Protein AF-A0A368FT90-F1 (afdb_monomer_lite)

Secondary structure (DSSP, 8-state):
-HHHHHHHHHHHHHHHHHHHH-S-TTS---HHHHHHHHHHHHHHHHHHHHHTT---HHHHHHHHHHTT-SS--PPP-------S-----------------PPPP--------

Foldseek 3Di:
DVVVVVVVVVVVVLLVLLVVFPPDSVDDDDSVVSVVSSVVRVVVVCVVCVVVVNQDPVNVVVVVVVVPPPDDDDDPDDPPDDDPDPDDDPPPPPDDDPPDPDDDDDDDDPDDD

pLDDT: mean 77.18, std 20.37, range [44.78, 98.5]

Organism: Ancylostoma caninum (NCBI:txid29170)

Sequence (113 aa):
MRERRRLRKVNEAFEIVKQRTCPNPNQRLPKVEILRSAIEYITKLETMLHAEGKMTKIMAQNQMAMHGHTGGDYLPSTSAQFPASFDGFEDDDVSDSDDVDSPQPTGEEAKLV

InterPro domains:
  IPR011598 Myc-type, basic helix-loop-helix (bHLH) domain [PF00010] (2-46)
  IPR011598 Myc-type, basic helix-loop-helix (bHLH) domain [PS50888] (1-45)
  IPR011598 Myc-type, basic helix-loop-helix (bHLH) domain [SM00353] (1-51)
  IPR036638 Helix-loop-helix DNA-binding domain superfamily [G3DSA:4.10.280.10] (1-50)
  IPR036638 Helix-loop-helix DNA-binding domain superfamily [SSF47459] (1-65)
  IPR039704 Myogenic factor [PTHR11534] (1-68)

Radius of gyration: 28.54 Å; chains: 1; bounding box: 104×39×48 Å

Structure (mmCIF, N/CA/C/O backbone):
data_AF-A0A368FT90-F1
#
_entry.id   AF-A0A368FT90-F1
#
loop_
_atom_site.group_PDB
_atom_site.id
_atom_site.type_symbol
_atom_site.label_atom_id
_atom_site.label_alt_id
_atom_site.label_comp_id
_atom_site.label_asym_id
_atom_site.label_entity_id
_atom_site.label_seq_id
_atom_site.pdbx_PDB_ins_code
_atom_site.Cartn_x
_atom_site.Cartn_y
_atom_site.Cartn_z
_atom_site.occupancy
_atom_site.B_iso_or_equiv
_atom_site.auth_seq_id
_atom_site.auth_comp_id
_atom_site.auth_asym_id
_atom_site.auth_atom_id
_atom_site.pdbx_PDB_model_num
ATOM 1 N N . MET A 1 1 ? 14.180 6.333 -25.294 1.00 85.38 1 MET A N 1
ATOM 2 C CA . MET A 1 1 ? 14.720 6.501 -23.916 1.00 85.38 1 MET A CA 1
ATOM 3 C C . MET A 1 1 ? 13.686 6.952 -22.877 1.00 85.38 1 MET A C 1
ATOM 5 O O . MET A 1 1 ? 13.710 6.429 -21.764 1.00 85.38 1 MET A O 1
ATOM 9 N N . ARG A 1 2 ? 12.752 7.856 -23.217 1.00 96.62 2 ARG A N 1
ATOM 10 C CA . ARG A 1 2 ? 11.692 8.351 -22.309 1.00 96.62 2 ARG A CA 1
ATOM 11 C C . ARG A 1 2 ? 10.890 7.232 -21.620 1.00 96.62 2 ARG A C 1
ATOM 13 O O . ARG A 1 2 ? 10.787 7.226 -20.396 1.00 96.62 2 ARG A O 1
ATOM 20 N N . GLU A 1 3 ? 10.413 6.243 -22.379 1.00 97.69 3 GLU A N 1
ATOM 21 C CA . GLU A 1 3 ? 9.558 5.176 -21.831 1.00 97.69 3 GLU A CA 1
ATOM 22 C C . GLU A 1 3 ? 10.276 4.288 -20.803 1.00 97.69 3 GLU A C 1
ATOM 24 O O . GLU A 1 3 ? 9.754 4.011 -19.725 1.00 97.69 3 GLU A O 1
ATOM 29 N N . ARG A 1 4 ? 11.541 3.939 -21.059 1.00 97.50 4 ARG A N 1
ATOM 30 C CA . ARG A 1 4 ? 12.386 3.217 -20.095 1.00 97.50 4 ARG A CA 1
ATOM 31 C C . ARG A 1 4 ? 12.520 3.979 -18.771 1.00 97.50 4 ARG A C 1
ATOM 33 O O . ARG A 1 4 ? 12.487 3.362 -17.707 1.00 97.50 4 ARG A O 1
ATOM 40 N N . ARG A 1 5 ? 12.655 5.311 -18.812 1.00 98.06 5 ARG A N 1
ATOM 41 C CA . ARG A 1 5 ? 12.742 6.148 -17.600 1.00 98.06 5 ARG A CA 1
ATOM 42 C C . ARG A 1 5 ? 11.418 6.175 -16.835 1.00 98.06 5 ARG A C 1
ATOM 44 O O . ARG A 1 5 ? 11.431 6.103 -15.609 1.00 98.06 5 ARG A O 1
ATOM 51 N N . ARG A 1 6 ? 10.287 6.220 -17.542 1.00 98.19 6 ARG A N 1
ATOM 52 C CA . ARG A 1 6 ? 8.947 6.144 -16.942 1.00 98.19 6 ARG A CA 1
ATOM 53 C C . ARG A 1 6 ? 8.724 4.803 -16.235 1.00 98.19 6 ARG A C 1
ATOM 55 O O . ARG A 1 6 ? 8.314 4.788 -15.077 1.00 98.19 6 ARG A O 1
ATOM 62 N N . LEU A 1 7 ? 9.069 3.690 -16.889 1.00 97.88 7 LEU A N 1
ATOM 63 C CA . LEU A 1 7 ? 8.931 2.346 -16.316 1.00 97.88 7 LEU A CA 1
ATOM 64 C C . LEU A 1 7 ? 9.783 2.142 -15.059 1.00 97.88 7 LEU A C 1
ATOM 66 O O . LEU A 1 7 ? 9.328 1.482 -14.127 1.00 97.88 7 LEU A O 1
ATOM 70 N N . ARG A 1 8 ? 10.981 2.740 -14.992 1.00 98.06 8 ARG A N 1
ATOM 71 C CA . ARG A 1 8 ? 11.812 2.724 -13.774 1.00 98.06 8 ARG A CA 1
ATOM 72 C C . ARG A 1 8 ? 11.091 3.353 -12.581 1.00 98.06 8 ARG A C 1
ATOM 74 O O . ARG A 1 8 ? 11.007 2.708 -11.545 1.00 98.06 8 ARG A O 1
ATOM 81 N N . LYS A 1 9 ? 10.504 4.543 -12.758 1.00 98.06 9 LYS 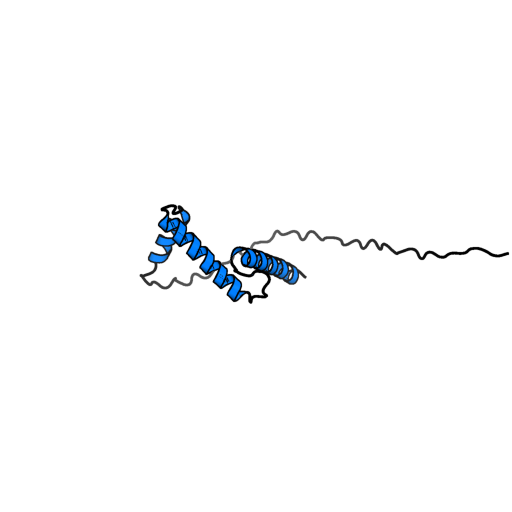A N 1
ATOM 82 C CA . LYS A 1 9 ? 9.740 5.229 -11.699 1.00 98.06 9 LYS A CA 1
ATOM 83 C C . LYS A 1 9 ? 8.532 4.413 -11.239 1.00 98.06 9 LYS A C 1
ATOM 85 O O . LYS A 1 9 ? 8.268 4.307 -10.049 1.00 98.06 9 LYS A O 1
ATOM 90 N N . VAL A 1 10 ? 7.809 3.803 -12.183 1.00 98.25 10 VAL A N 1
ATOM 91 C CA . VAL A 1 10 ? 6.677 2.925 -11.850 1.00 98.25 10 VAL A CA 1
ATOM 92 C C . VAL A 1 10 ? 7.152 1.725 -11.032 1.00 98.25 10 VAL A C 1
ATOM 94 O O . VAL A 1 10 ? 6.539 1.400 -10.023 1.00 98.25 10 VAL A O 1
ATOM 97 N N . ASN A 1 11 ? 8.243 1.073 -11.436 1.00 98.00 11 ASN A N 1
ATOM 98 C CA . ASN A 1 11 ? 8.767 -0.084 -10.710 1.00 98.00 11 ASN A CA 1
ATOM 99 C C . ASN A 1 11 ? 9.251 0.288 -9.299 1.00 98.00 11 ASN A C 1
ATOM 101 O O . ASN A 1 11 ? 8.978 -0.455 -8.365 1.00 98.00 11 ASN A O 1
ATOM 105 N N . GLU A 1 12 ? 9.887 1.445 -9.126 1.00 98.19 12 GLU A N 1
ATOM 106 C CA . GLU A 1 12 ? 10.271 1.964 -7.807 1.00 98.19 12 GLU A CA 1
ATOM 107 C C . GLU A 1 12 ? 9.047 2.206 -6.909 1.00 98.19 12 GLU A C 1
ATOM 109 O O . GLU A 1 12 ? 9.023 1.780 -5.755 1.00 98.19 12 GLU A O 1
ATOM 114 N N . ALA A 1 13 ? 7.978 2.793 -7.455 1.00 98.12 13 ALA A N 1
ATOM 115 C CA . ALA A 1 13 ? 6.726 2.961 -6.720 1.00 98.12 13 ALA A CA 1
ATOM 116 C C . ALA A 1 13 ? 6.109 1.612 -6.299 1.00 98.12 13 ALA A C 1
ATOM 118 O O . ALA A 1 13 ? 5.595 1.492 -5.187 1.00 98.12 13 ALA A O 1
ATOM 119 N N . PHE A 1 14 ? 6.199 0.582 -7.148 1.00 98.31 14 PHE A N 1
ATOM 120 C CA . PHE A 1 14 ? 5.756 -0.773 -6.799 1.00 98.31 14 PHE A CA 1
ATOM 121 C C . PHE A 1 14 ? 6.550 -1.365 -5.629 1.00 98.31 14 PHE A C 1
ATOM 123 O O . PHE A 1 14 ? 5.953 -2.001 -4.762 1.00 98.31 14 PHE A O 1
ATOM 130 N N . GLU A 1 15 ? 7.861 -1.129 -5.566 1.00 98.00 15 GLU A N 1
ATOM 131 C CA . GLU A 1 15 ? 8.687 -1.583 -4.443 1.00 98.00 15 GLU A CA 1
ATOM 132 C C . GLU A 1 15 ? 8.295 -0.889 -3.131 1.00 98.00 15 GLU A C 1
ATOM 134 O O . GLU A 1 15 ? 8.159 -1.554 -2.103 1.00 98.00 15 GLU A O 1
ATOM 139 N N . ILE A 1 16 ? 8.002 0.416 -3.174 1.00 98.06 16 ILE A N 1
ATOM 140 C CA . ILE A 1 16 ? 7.515 1.167 -2.004 1.00 98.06 16 ILE A CA 1
ATOM 141 C C . ILE A 1 16 ? 6.175 0.605 -1.509 1.00 98.06 16 ILE A C 1
ATOM 143 O O . ILE A 1 16 ? 5.984 0.407 -0.307 1.00 98.06 16 ILE A O 1
ATOM 147 N N . VAL A 1 17 ? 5.234 0.337 -2.419 1.00 98.12 17 VAL A N 1
ATOM 148 C CA . VAL A 1 17 ? 3.932 -0.246 -2.057 1.00 98.12 17 VAL A CA 1
ATOM 149 C C . VAL A 1 17 ? 4.121 -1.636 -1.455 1.00 98.12 17 VAL A C 1
ATOM 151 O O . VAL A 1 17 ? 3.556 -1.921 -0.397 1.00 98.12 17 VAL A O 1
ATOM 154 N N . LYS A 1 18 ? 4.960 -2.477 -2.070 1.00 97.94 18 LYS A N 1
ATOM 155 C CA . LYS A 1 18 ? 5.280 -3.817 -1.568 1.00 97.94 18 LYS A CA 1
ATOM 156 C C . LYS A 1 18 ? 5.823 -3.761 -0.140 1.00 97.94 18 LYS A C 1
ATOM 158 O O . LYS A 1 18 ? 5.340 -4.496 0.714 1.00 97.94 18 LYS A O 1
ATOM 163 N N . GLN A 1 19 ? 6.754 -2.849 0.143 1.00 97.69 19 GLN A N 1
ATOM 164 C CA . GLN A 1 19 ? 7.352 -2.698 1.473 1.00 97.69 19 GLN A CA 1
ATOM 165 C C . GLN A 1 19 ? 6.332 -2.360 2.568 1.00 97.69 19 GLN A C 1
ATOM 167 O O . GLN A 1 19 ? 6.508 -2.770 3.711 1.00 97.69 19 GLN A O 1
ATOM 172 N N . ARG A 1 20 ? 5.272 -1.613 2.237 1.00 97.19 20 ARG A N 1
ATOM 173 C CA . ARG A 1 20 ? 4.267 -1.177 3.221 1.00 97.19 20 ARG A CA 1
ATOM 174 C C . ARG A 1 20 ? 3.100 -2.138 3.402 1.00 97.19 20 ARG A C 1
ATOM 176 O O . ARG A 1 20 ? 2.423 -2.061 4.419 1.00 97.19 20 ARG A O 1
ATOM 183 N N . THR A 1 21 ? 2.826 -2.971 2.404 1.00 97.62 21 THR A N 1
ATOM 184 C CA . THR A 1 21 ? 1.545 -3.692 2.308 1.00 97.62 21 THR A CA 1
ATOM 185 C C . THR A 1 21 ? 1.706 -5.206 2.273 1.00 97.62 21 THR A C 1
ATOM 187 O O . THR A 1 21 ? 0.784 -5.921 2.652 1.00 97.62 21 THR A O 1
ATOM 190 N N . CYS A 1 22 ? 2.863 -5.716 1.840 1.00 96.19 22 CYS A N 1
ATOM 191 C CA . CYS A 1 22 ? 3.097 -7.150 1.705 1.00 96.19 22 CYS A CA 1
ATOM 192 C C . CYS A 1 22 ? 3.803 -7.706 2.958 1.00 96.19 22 CYS A C 1
ATOM 194 O O . CYS A 1 22 ? 4.780 -7.106 3.408 1.00 96.19 22 CYS A O 1
ATOM 196 N N . PRO A 1 23 ? 3.395 -8.878 3.487 1.00 91.62 23 PRO A N 1
ATOM 197 C CA . PRO A 1 23 ? 4.011 -9.470 4.681 1.00 91.62 23 PRO A CA 1
ATOM 198 C C . PRO A 1 23 ? 5.506 -9.789 4.535 1.00 91.62 23 PRO A C 1
ATOM 200 O O . PRO A 1 23 ? 6.258 -9.680 5.498 1.00 91.62 23 PRO A O 1
ATOM 203 N N . ASN A 1 24 ? 5.943 -10.185 3.334 1.00 93.38 24 ASN A N 1
ATOM 204 C CA . ASN A 1 24 ? 7.343 -10.476 3.036 1.00 93.38 24 ASN A CA 1
ATOM 205 C C . ASN A 1 24 ? 7.808 -9.701 1.789 1.00 93.38 24 ASN A C 1
ATOM 207 O O . ASN A 1 24 ? 7.666 -10.194 0.668 1.00 93.38 24 ASN A O 1
ATOM 211 N N . PRO A 1 25 ? 8.383 -8.497 1.950 1.00 92.31 25 PRO A N 1
ATOM 212 C CA . PRO A 1 25 ? 8.784 -7.659 0.820 1.00 92.31 25 PRO A CA 1
ATOM 213 C C . PRO A 1 25 ? 10.023 -8.174 0.072 1.00 92.31 25 PRO A C 1
ATOM 215 O O . PRO A 1 25 ? 10.257 -7.773 -1.070 1.00 92.31 25 PRO A O 1
ATOM 218 N N . ASN A 1 26 ? 10.801 -9.078 0.675 1.00 93.44 26 ASN A N 1
ATOM 219 C CA . ASN A 1 26 ? 11.975 -9.682 0.037 1.00 93.44 26 ASN A CA 1
ATOM 220 C C . ASN A 1 26 ? 11.585 -10.741 -1.004 1.00 93.44 26 ASN A C 1
ATOM 222 O O . ASN A 1 26 ? 12.379 -11.073 -1.884 1.00 93.44 26 ASN A O 1
ATOM 226 N N . GLN A 1 27 ? 10.359 -11.265 -0.928 1.00 94.69 27 GLN A N 1
ATOM 227 C CA . GLN A 1 27 ? 9.837 -12.181 -1.927 1.00 94.69 27 GLN A CA 1
ATOM 228 C C . GLN A 1 27 ? 9.527 -11.433 -3.227 1.00 94.69 27 GLN A C 1
ATOM 230 O O . GLN A 1 27 ? 9.001 -10.316 -3.245 1.00 94.69 27 GLN A O 1
ATOM 235 N N . ARG A 1 28 ? 9.838 -12.077 -4.350 1.00 95.50 28 ARG A N 1
ATOM 236 C CA . ARG A 1 28 ? 9.481 -11.570 -5.669 1.00 95.50 28 ARG A CA 1
ATOM 237 C C . ARG A 1 28 ? 7.997 -11.841 -5.910 1.00 95.50 28 ARG A C 1
ATOM 239 O O . ARG A 1 28 ? 7.587 -12.995 -5.968 1.00 95.50 28 ARG A O 1
ATOM 246 N N . LEU A 1 29 ? 7.216 -10.773 -6.046 1.00 95.44 29 LEU A N 1
ATOM 247 C CA . LEU A 1 29 ? 5.766 -10.832 -6.225 1.00 95.44 29 LEU A CA 1
ATOM 248 C C . LEU A 1 29 ? 5.367 -10.243 -7.587 1.00 95.44 29 LEU A C 1
ATOM 250 O O . LEU A 1 29 ? 5.998 -9.286 -8.053 1.00 95.44 29 LEU A O 1
ATOM 254 N N . PRO A 1 30 ? 4.334 -10.785 -8.254 1.00 97.75 30 PRO A N 1
ATOM 255 C CA . PRO A 1 30 ? 3.773 -10.174 -9.449 1.00 97.75 30 PRO A CA 1
ATOM 256 C C . PRO A 1 30 ? 3.090 -8.845 -9.097 1.00 97.75 30 PRO A C 1
ATOM 258 O O . PRO A 1 30 ? 2.501 -8.689 -8.028 1.00 97.75 30 PRO A O 1
ATOM 261 N N . LYS A 1 31 ? 3.108 -7.882 -10.032 1.00 97.88 31 LYS A N 1
ATOM 262 C CA . LYS A 1 31 ? 2.525 -6.541 -9.821 1.00 97.88 31 LYS A CA 1
ATOM 263 C C . LYS A 1 31 ? 1.075 -6.598 -9.342 1.00 97.88 31 LYS A C 1
ATOM 265 O O . LYS A 1 31 ? 0.691 -5.832 -8.470 1.00 97.88 31 LYS A O 1
ATOM 270 N N . VAL A 1 32 ? 0.288 -7.527 -9.882 1.00 98.31 32 VAL A N 1
ATOM 271 C CA . VAL A 1 32 ? -1.118 -7.698 -9.498 1.00 98.31 32 VAL A CA 1
ATOM 272 C C . VAL A 1 32 ? -1.285 -8.121 -8.036 1.00 98.31 32 VAL A C 1
ATOM 274 O O . VAL A 1 32 ? -2.220 -7.668 -7.390 1.00 98.31 32 VAL A O 1
ATOM 277 N N . GLU A 1 33 ? -0.383 -8.934 -7.482 1.00 97.94 33 GLU A N 1
ATOM 278 C CA . GLU A 1 33 ? -0.459 -9.333 -6.071 1.00 97.94 33 GLU A CA 1
ATOM 279 C C . GLU A 1 33 ? -0.099 -8.180 -5.143 1.00 97.94 33 GLU A C 1
ATOM 281 O O . GLU A 1 33 ? -0.814 -7.958 -4.174 1.00 97.94 33 GLU A O 1
ATOM 286 N N . ILE A 1 34 ? 0.908 -7.374 -5.497 1.00 98.06 34 ILE A N 1
ATOM 287 C CA . ILE A 1 34 ? 1.244 -6.153 -4.746 1.00 98.06 34 ILE A CA 1
ATOM 288 C C . ILE A 1 34 ? 0.029 -5.211 -4.680 1.00 98.06 34 ILE A C 1
ATOM 290 O O . ILE A 1 34 ? -0.265 -4.650 -3.628 1.00 98.06 34 ILE A O 1
ATOM 294 N N . LEU A 1 35 ? -0.714 -5.066 -5.785 1.00 98.50 35 LEU A N 1
ATOM 2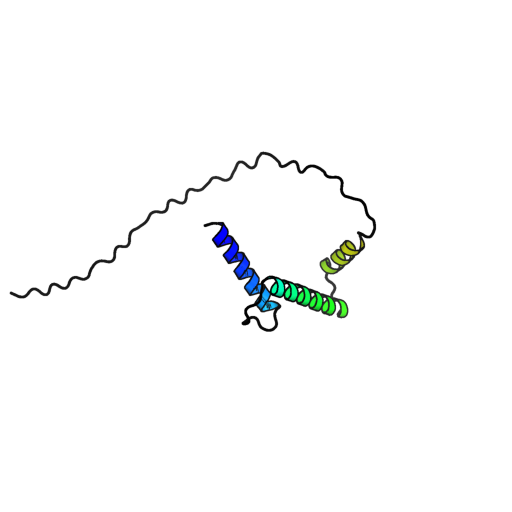95 C CA . LEU A 1 35 ? -1.937 -4.255 -5.808 1.00 98.50 35 LEU A CA 1
ATOM 296 C C . LEU A 1 35 ? -3.047 -4.852 -4.937 1.00 98.50 35 LEU A C 1
ATOM 298 O O . LEU A 1 35 ? -3.708 -4.108 -4.217 1.00 98.50 35 LEU A O 1
ATOM 302 N N . ARG A 1 36 ? -3.243 -6.178 -4.971 1.00 98.31 36 ARG A N 1
ATOM 303 C CA . ARG A 1 36 ? -4.230 -6.851 -4.109 1.00 98.31 36 ARG A CA 1
ATOM 304 C C . ARG A 1 36 ? -3.908 -6.643 -2.630 1.00 98.31 36 ARG A C 1
ATOM 306 O O . ARG A 1 36 ? -4.789 -6.224 -1.886 1.00 98.31 36 ARG A O 1
ATOM 313 N N . SER A 1 37 ? -2.654 -6.849 -2.229 1.00 98.06 37 SER A N 1
ATOM 314 C CA . SER A 1 37 ? -2.213 -6.618 -0.848 1.00 98.06 37 SER A CA 1
ATOM 315 C C . SER A 1 37 ? -2.367 -5.156 -0.427 1.00 98.06 37 SER A C 1
ATOM 317 O O . SER A 1 37 ? -2.739 -4.883 0.711 1.00 98.06 37 SER A O 1
ATOM 319 N N . ALA A 1 38 ? -2.140 -4.201 -1.335 1.00 98.50 38 ALA A N 1
ATOM 320 C CA . ALA A 1 38 ? -2.352 -2.786 -1.043 1.00 98.50 38 ALA A CA 1
ATOM 321 C C . ALA A 1 38 ? -3.822 -2.451 -0.769 1.00 98.50 38 ALA A C 1
ATOM 323 O O . ALA A 1 38 ? -4.109 -1.735 0.189 1.00 98.50 38 ALA A O 1
ATOM 324 N N . ILE A 1 39 ? -4.740 -2.994 -1.574 1.00 98.19 39 ILE A N 1
ATOM 325 C CA . ILE A 1 39 ? -6.184 -2.823 -1.372 1.00 98.19 39 ILE A CA 1
ATOM 326 C C . ILE A 1 39 ? -6.592 -3.406 -0.017 1.00 98.19 39 ILE A C 1
ATOM 328 O O . ILE A 1 39 ? -7.202 -2.709 0.787 1.00 98.19 39 ILE A O 1
ATOM 332 N N . GLU A 1 40 ? -6.190 -4.646 0.270 1.00 98.12 40 GLU A N 1
ATOM 333 C CA . GLU A 1 40 ? -6.509 -5.316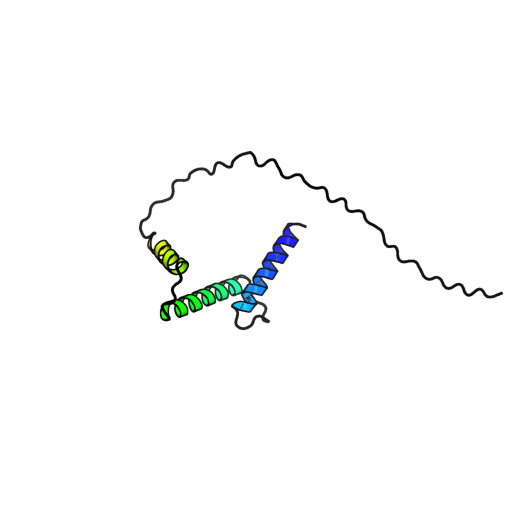 1.534 1.00 98.12 40 GLU A CA 1
ATOM 334 C C . GLU A 1 40 ? -5.982 -4.539 2.750 1.00 98.12 40 GLU A C 1
ATOM 336 O O . GLU A 1 40 ? -6.695 -4.355 3.739 1.00 98.12 40 GLU A O 1
ATOM 341 N N . TYR A 1 41 ? -4.753 -4.023 2.663 1.00 98.19 41 TYR A N 1
ATOM 342 C CA . TYR A 1 41 ? -4.155 -3.231 3.732 1.00 98.19 41 TYR A CA 1
ATOM 343 C C . TYR A 1 41 ? -4.933 -1.936 3.993 1.00 98.19 41 TYR A C 1
ATOM 345 O O . TYR A 1 41 ? -5.218 -1.619 5.149 1.00 98.19 41 TYR A O 1
ATOM 353 N N . ILE A 1 42 ? -5.331 -1.218 2.937 1.00 96.81 42 ILE A N 1
ATOM 354 C CA . ILE A 1 42 ? -6.156 -0.008 3.061 1.00 96.81 42 ILE A CA 1
ATOM 355 C C . ILE A 1 42 ? -7.502 -0.347 3.710 1.00 96.81 42 ILE A C 1
ATOM 357 O O . ILE A 1 42 ? -7.853 0.274 4.712 1.00 96.81 42 ILE A O 1
ATOM 361 N N . THR A 1 43 ? -8.207 -1.376 3.231 1.00 96.31 43 THR A N 1
ATOM 362 C CA . THR A 1 43 ? -9.507 -1.790 3.790 1.00 96.31 43 THR A CA 1
ATOM 363 C C . THR A 1 43 ? -9.403 -2.179 5.267 1.00 96.31 43 THR A C 1
ATOM 365 O O . THR A 1 43 ? -10.278 -1.847 6.074 1.00 96.31 43 THR A O 1
ATOM 368 N N . LYS A 1 44 ? -8.308 -2.840 5.660 1.00 97.00 44 LYS A N 1
ATOM 369 C CA . LYS A 1 44 ? -8.042 -3.169 7.064 1.00 97.00 44 LYS A CA 1
ATOM 370 C C . LYS A 1 44 ? -7.876 -1.907 7.915 1.00 97.00 44 LYS A C 1
ATOM 372 O O . LYS A 1 44 ? -8.481 -1.815 8.982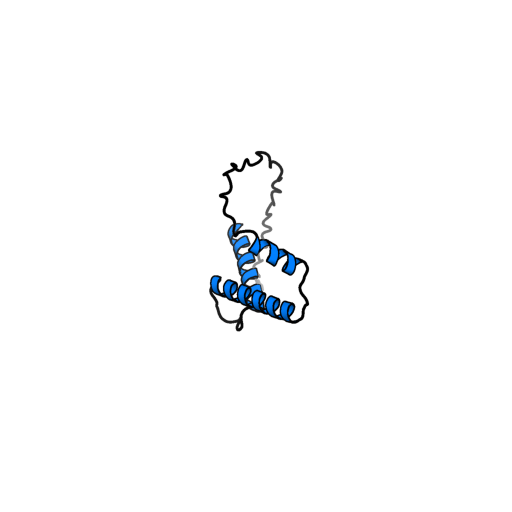 1.00 97.00 44 LYS A O 1
ATOM 377 N N . LEU A 1 45 ? -7.075 -0.942 7.458 1.00 96.00 45 LEU A N 1
ATOM 378 C CA . LEU A 1 45 ? -6.880 0.334 8.157 1.00 96.00 45 LEU A CA 1
ATOM 379 C C . LEU A 1 45 ? -8.189 1.126 8.274 1.00 96.00 45 LEU A C 1
ATOM 381 O O . LEU A 1 45 ? -8.501 1.629 9.352 1.00 96.00 45 LEU A O 1
ATOM 385 N N . GLU A 1 46 ? -8.974 1.196 7.199 1.00 94.00 46 GLU A N 1
ATOM 386 C CA . GLU A 1 46 ? -10.286 1.854 7.184 1.00 94.00 46 GLU A CA 1
ATOM 387 C C . GLU A 1 46 ? -11.244 1.228 8.201 1.00 94.00 46 GLU A C 1
ATOM 389 O O . GLU A 1 46 ? -11.889 1.945 8.965 1.00 94.00 46 GLU A O 1
ATOM 394 N N . THR A 1 47 ? -11.282 -0.105 8.272 1.00 94.38 47 THR A N 1
ATOM 395 C CA . THR A 1 47 ? -12.124 -0.835 9.231 1.00 94.38 47 THR A CA 1
ATOM 396 C C . THR A 1 47 ? -11.734 -0.520 10.676 1.00 94.38 47 THR A C 1
ATOM 398 O O . THR A 1 47 ? -12.607 -0.274 11.507 1.00 94.38 47 THR A O 1
ATOM 401 N N . MET A 1 48 ? -10.432 -0.483 10.981 1.00 96.12 48 MET A N 1
ATOM 402 C CA . MET A 1 48 ? -9.949 -0.146 12.326 1.00 96.12 48 MET A CA 1
ATOM 403 C C . MET A 1 48 ? -10.298 1.298 12.704 1.00 96.12 48 MET A C 1
ATOM 405 O O . MET A 1 48 ? -10.824 1.539 13.788 1.00 96.12 48 MET A O 1
ATOM 409 N N . LEU A 1 49 ? -10.093 2.256 11.796 1.00 94.81 49 LEU A N 1
ATOM 410 C CA . LEU A 1 49 ? -10.445 3.658 12.043 1.00 94.81 49 LEU A CA 1
ATOM 411 C C . LEU A 1 49 ? -11.952 3.864 12.219 1.00 94.81 49 LEU A C 1
ATOM 413 O O . LEU A 1 49 ? -12.365 4.658 13.065 1.00 94.81 49 LEU A O 1
ATOM 417 N N . HIS A 1 50 ? -12.771 3.143 11.453 1.00 90.94 50 HIS A N 1
ATOM 418 C CA . HIS A 1 50 ? -14.222 3.170 11.599 1.00 90.94 50 HIS A CA 1
ATOM 419 C C . HIS A 1 50 ? -14.662 2.620 12.962 1.00 90.94 50 HIS A C 1
ATOM 421 O O . HIS A 1 50 ? -15.464 3.259 13.641 1.00 90.94 50 HIS A O 1
ATOM 427 N N . ALA A 1 51 ? -14.089 1.494 13.400 1.00 93.06 51 ALA A N 1
ATOM 428 C CA . ALA A 1 51 ? -14.369 0.909 14.713 1.00 93.06 51 ALA A CA 1
ATOM 429 C C . ALA A 1 51 ? -13.964 1.835 15.876 1.00 93.06 51 ALA A C 1
ATOM 431 O O . ALA A 1 51 ? -14.647 1.882 16.895 1.00 93.06 51 ALA A O 1
ATOM 432 N N . GLU A 1 52 ? -12.890 2.612 15.712 1.00 94.38 52 GLU A N 1
ATOM 433 C CA . GLU A 1 52 ? -12.453 3.623 16.684 1.00 94.38 52 GLU A CA 1
ATOM 434 C C . GLU A 1 52 ? -13.251 4.941 16.614 1.00 94.38 52 GLU A C 1
ATOM 436 O O . GLU A 1 52 ? -12.976 5.868 17.379 1.00 94.38 52 GLU A O 1
ATOM 441 N N . GLY A 1 53 ? -14.206 5.072 15.686 1.00 90.56 53 GLY A N 1
ATOM 442 C CA . GLY A 1 53 ? -14.961 6.310 15.467 1.00 90.56 53 GLY A CA 1
ATOM 443 C C . GLY A 1 53 ? -14.134 7.455 14.864 1.00 90.56 53 GLY A C 1
ATOM 444 O O . GLY A 1 53 ? -14.583 8.600 14.846 1.00 90.56 53 GLY A O 1
ATOM 445 N N . LYS A 1 54 ? -12.935 7.174 14.340 1.00 92.69 54 LYS A N 1
ATOM 446 C CA . LYS A 1 54 ? -11.994 8.154 13.761 1.00 92.69 54 LYS A CA 1
ATOM 447 C C . LYS A 1 54 ? -12.168 8.302 12.247 1.00 92.69 54 LYS A C 1
ATOM 449 O O . LYS A 1 54 ? -11.196 8.394 11.496 1.00 92.69 54 LYS A O 1
ATOM 454 N N . MET A 1 55 ? -13.415 8.311 11.786 1.00 88.88 55 MET A N 1
ATOM 455 C CA . MET A 1 55 ? -13.742 8.500 10.372 1.00 88.88 55 MET A CA 1
ATOM 456 C C . MET A 1 55 ? -13.256 9.867 9.887 1.00 88.88 55 MET A C 1
ATOM 458 O O . MET A 1 55 ? -13.628 10.908 10.429 1.00 88.88 55 MET A O 1
ATOM 462 N N . THR A 1 56 ? -12.437 9.879 8.837 1.00 88.69 56 THR A N 1
ATOM 463 C CA . THR A 1 56 ? -12.015 11.138 8.212 1.00 88.69 56 THR A CA 1
ATOM 464 C C . THR A 1 56 ? -13.126 11.695 7.321 1.00 88.69 56 THR A C 1
ATOM 466 O O . THR A 1 56 ? -13.963 10.957 6.799 1.00 88.69 56 THR A O 1
ATOM 469 N N . LYS A 1 57 ? -13.112 13.012 7.078 1.00 88.00 57 LYS A N 1
ATOM 470 C CA . LYS A 1 57 ? -14.074 13.671 6.177 1.00 88.00 57 LYS A CA 1
ATOM 471 C C . LYS A 1 57 ? -14.098 13.037 4.777 1.00 88.00 57 LYS A C 1
ATOM 473 O O . LYS A 1 57 ? -15.165 12.891 4.190 1.00 88.00 57 LYS A O 1
ATOM 478 N N . ILE A 1 58 ? -12.932 12.625 4.274 1.00 89.12 58 ILE A N 1
ATOM 479 C CA . ILE A 1 58 ? -12.789 11.964 2.969 1.00 89.12 58 ILE A CA 1
ATOM 480 C C . ILE A 1 58 ? -13.449 10.576 2.986 1.00 89.12 58 ILE A C 1
ATOM 482 O O . ILE A 1 58 ? -14.178 10.241 2.059 1.00 89.12 58 ILE A O 1
ATOM 486 N N . MET A 1 59 ? -13.263 9.791 4.054 1.00 86.44 59 MET A N 1
ATOM 487 C CA . MET A 1 59 ? -13.901 8.471 4.194 1.00 86.44 59 MET A CA 1
ATOM 488 C C . MET A 1 59 ? -15.433 8.568 4.203 1.00 86.44 59 MET A C 1
ATOM 490 O O . MET A 1 59 ? -16.102 7.788 3.527 1.00 86.44 59 MET A O 1
ATOM 494 N N . ALA A 1 60 ? -15.992 9.560 4.903 1.00 84.75 60 ALA A N 1
ATOM 495 C CA . ALA A 1 60 ? -17.436 9.798 4.918 1.00 84.75 60 ALA A CA 1
ATOM 496 C C . ALA A 1 60 ? -17.978 10.189 3.528 1.00 84.75 60 ALA A C 1
ATOM 498 O O . ALA A 1 60 ? -19.001 9.666 3.087 1.00 84.75 60 ALA A O 1
ATOM 499 N N . GLN A 1 61 ? -17.269 11.064 2.808 1.00 85.50 61 GLN A N 1
ATOM 500 C CA . GLN A 1 61 ? -17.647 11.474 1.452 1.00 85.50 61 GLN A CA 1
ATOM 501 C C . GLN A 1 61 ? -17.607 10.301 0.456 1.00 85.50 61 GLN A C 1
ATOM 503 O O . GLN A 1 61 ? -18.510 10.159 -0.371 1.00 85.50 61 GLN A O 1
ATOM 508 N N . ASN A 1 62 ? -16.604 9.427 0.561 1.00 83.19 62 ASN A N 1
ATOM 509 C CA . ASN A 1 62 ? -16.460 8.268 -0.322 1.00 83.19 62 ASN A CA 1
ATOM 510 C C . ASN A 1 62 ? -17.582 7.233 -0.132 1.00 83.19 62 ASN A C 1
ATOM 512 O O . ASN A 1 62 ? -18.036 6.641 -1.112 1.00 83.19 62 ASN A O 1
ATOM 516 N N . GLN A 1 63 ? -18.082 7.042 1.096 1.00 78.00 63 GLN A N 1
ATOM 517 C CA . GLN A 1 63 ? -19.245 6.177 1.336 1.00 78.00 63 GLN A CA 1
ATOM 518 C C . GLN A 1 63 ? -20.501 6.688 0.623 1.00 78.00 63 GLN A C 1
ATOM 520 O O . GLN A 1 63 ? -21.250 5.888 0.063 1.00 78.00 63 GLN A O 1
ATOM 525 N N . MET A 1 64 ? 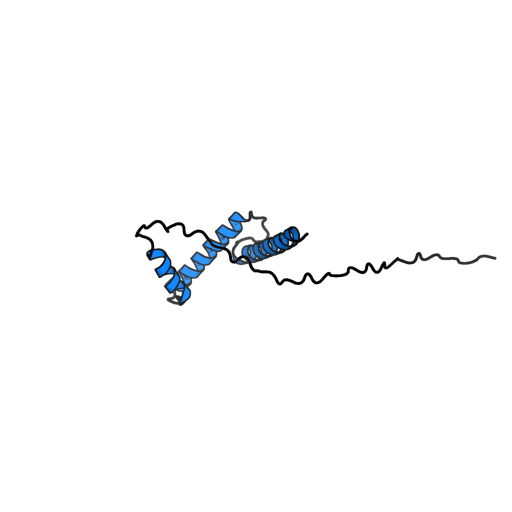-20.724 8.003 0.587 1.00 65.31 64 MET A N 1
ATOM 526 C CA . MET A 1 64 ? -21.888 8.588 -0.089 1.00 65.31 64 MET A CA 1
ATOM 527 C C . MET A 1 64 ? -21.817 8.427 -1.614 1.00 65.31 64 MET A C 1
ATOM 529 O O . MET A 1 64 ? -22.838 8.176 -2.250 1.00 65.31 64 MET A O 1
ATOM 533 N N . ALA A 1 65 ? -20.617 8.505 -2.199 1.00 68.88 65 ALA A N 1
ATOM 534 C CA . ALA A 1 65 ? -20.419 8.342 -3.640 1.00 68.88 65 ALA A CA 1
ATOM 535 C C . ALA A 1 65 ? -20.717 6.912 -4.137 1.00 68.88 65 ALA A C 1
ATOM 537 O O . ALA A 1 65 ? -21.244 6.746 -5.233 1.00 68.88 65 ALA A O 1
ATOM 538 N N . MET A 1 66 ? -20.447 5.880 -3.326 1.00 60.69 66 MET A N 1
ATOM 539 C CA . MET A 1 66 ? -20.704 4.478 -3.698 1.00 60.69 66 MET A CA 1
ATOM 540 C C . MET A 1 66 ? -22.187 4.081 -3.635 1.00 60.69 66 MET A C 1
ATOM 542 O O . MET A 1 66 ? -22.619 3.200 -4.373 1.00 60.69 66 MET A O 1
ATOM 546 N N . HIS A 1 67 ? -22.987 4.740 -2.792 1.00 56.53 67 HIS A N 1
ATOM 547 C CA . HIS A 1 67 ? -24.427 4.469 -2.678 1.00 56.53 67 HIS A CA 1
ATOM 548 C C . HIS A 1 67 ? -25.275 5.284 -3.676 1.00 56.53 67 HIS A C 1
ATOM 550 O O . HIS A 1 67 ? -26.487 5.091 -3.753 1.00 56.53 67 HIS A O 1
ATOM 556 N N . GLY A 1 68 ? -24.653 6.168 -4.467 1.00 49.91 68 GLY A N 1
ATOM 557 C CA . GLY A 1 68 ? -25.327 7.046 -5.430 1.00 49.91 68 GLY A CA 1
ATOM 558 C C . GLY A 1 68 ? -25.618 6.439 -6.811 1.00 49.91 68 GLY A C 1
ATOM 559 O O . GLY A 1 68 ? -26.174 7.138 -7.653 1.00 49.91 68 GLY A O 1
ATOM 560 N N . HIS A 1 69 ? -25.254 5.180 -7.086 1.00 52.78 69 HIS A N 1
ATOM 561 C CA . HIS A 1 69 ? -25.448 4.533 -8.399 1.00 52.78 69 HIS A CA 1
ATOM 562 C C . HIS A 1 69 ? -26.217 3.205 -8.305 1.00 52.78 69 HIS A C 1
ATOM 564 O O . HIS A 1 69 ? -25.766 2.159 -8.761 1.00 52.78 69 HIS A O 1
ATOM 570 N N . THR A 1 70 ? -27.421 3.254 -7.733 1.00 50.19 70 THR A N 1
ATOM 571 C CA . THR A 1 70 ? -28.460 2.218 -7.929 1.00 50.19 70 THR A CA 1
ATOM 572 C C . THR A 1 70 ? -29.627 2.726 -8.786 1.00 50.19 70 THR A C 1
ATOM 574 O O . THR A 1 70 ? -30.728 2.191 -8.731 1.00 50.19 70 THR A O 1
ATOM 577 N N . GLY A 1 71 ? -29.396 3.754 -9.605 1.00 47.16 71 GLY A N 1
ATOM 578 C CA . GLY A 1 71 ? -30.348 4.252 -10.596 1.00 47.16 71 GLY A CA 1
ATOM 579 C C . GLY A 1 71 ? -29.622 4.410 -11.919 1.00 47.16 71 GLY A C 1
ATOM 580 O O . GLY A 1 71 ? -28.754 5.269 -12.040 1.00 47.16 71 GLY A O 1
ATOM 581 N N . GLY A 1 72 ? -29.899 3.506 -12.856 1.00 55.28 72 GLY A N 1
ATOM 582 C CA . GLY A 1 72 ? -29.306 3.538 -14.182 1.00 55.28 72 GLY A CA 1
ATOM 583 C C . GLY A 1 72 ? -29.737 4.776 -14.948 1.00 55.28 72 GLY A C 1
ATOM 584 O O . GLY A 1 72 ? -30.915 5.083 -14.954 1.00 55.28 72 GLY A O 1
ATOM 585 N N . ASP A 1 73 ? -28.782 5.413 -15.614 1.00 46.41 73 ASP A N 1
ATOM 586 C CA . ASP A 1 73 ? -28.988 6.166 -16.844 1.00 46.41 73 ASP A CA 1
ATOM 587 C C . ASP A 1 73 ? -27.646 6.180 -17.586 1.00 46.41 73 ASP A C 1
ATOM 589 O O . ASP A 1 73 ? -26.612 6.598 -17.061 1.00 46.41 73 ASP A O 1
ATOM 593 N N . TYR A 1 74 ? -27.641 5.624 -18.796 1.00 52.28 74 TYR A N 1
ATOM 594 C CA . TYR A 1 74 ? -26.484 5.621 -19.685 1.00 52.28 74 TYR A CA 1
ATOM 595 C C . TYR A 1 74 ? -26.067 7.071 -19.976 1.00 52.28 74 TYR A C 1
ATOM 597 O O . TYR A 1 74 ? -26.868 7.865 -20.464 1.00 52.28 74 TYR A O 1
ATOM 605 N N . LEU A 1 75 ? -24.806 7.415 -19.701 1.00 59.00 75 LEU A N 1
ATOM 606 C CA . LEU A 1 75 ? -24.237 8.719 -20.048 1.00 59.00 75 LEU A CA 1
ATOM 607 C C . LEU A 1 75 ? -24.360 8.962 -21.568 1.00 59.00 75 LEU A C 1
ATOM 609 O O . LEU A 1 75 ? -23.940 8.097 -22.344 1.00 59.00 75 LEU A O 1
ATOM 613 N N . PRO A 1 76 ? -24.883 10.115 -22.029 1.00 56.00 76 PRO A N 1
ATOM 614 C CA . PRO A 1 76 ? -24.881 10.436 -23.446 1.00 56.00 76 PRO A CA 1
ATOM 615 C C . PRO A 1 76 ? -23.440 10.704 -23.891 1.00 56.00 76 PRO A C 1
ATOM 617 O O . PRO A 1 76 ? -22.728 11.499 -23.279 1.00 56.00 76 PRO A O 1
ATOM 620 N N . SER A 1 77 ? -23.018 10.029 -24.964 1.00 56.44 77 SER A N 1
ATOM 621 C CA . SER A 1 77 ? -21.748 10.259 -25.659 1.00 56.44 77 SER A CA 1
ATOM 622 C C . SER A 1 77 ? -21.654 11.721 -26.108 1.00 56.44 77 SER A C 1
ATOM 624 O O . SER A 1 77 ? -22.075 12.072 -27.208 1.00 56.44 77 SER A O 1
ATOM 626 N N . THR A 1 78 ? -21.095 12.591 -25.272 1.00 58.91 78 THR A N 1
ATOM 627 C CA . THR A 1 78 ? -20.600 13.888 -25.721 1.00 58.91 78 THR A CA 1
ATOM 628 C C . THR A 1 78 ? -19.197 13.658 -26.267 1.00 58.91 78 THR A C 1
ATOM 630 O O . THR A 1 78 ? -18.278 13.225 -25.573 1.00 58.91 78 THR A O 1
ATOM 633 N N . SER A 1 79 ? -19.056 13.853 -27.574 1.00 54.72 79 SER A N 1
ATOM 634 C CA . SER A 1 79 ? -17.780 13.841 -28.277 1.00 54.72 79 SER A CA 1
ATOM 635 C C . SER A 1 79 ? -16.793 14.761 -27.560 1.00 54.72 79 SER A C 1
ATOM 637 O O . SER A 1 79 ? -17.034 15.964 -27.464 1.00 54.72 79 SER A O 1
ATOM 639 N N . ALA A 1 80 ? -15.692 14.206 -27.053 1.00 54.38 80 ALA A N 1
ATOM 640 C CA . ALA A 1 80 ? -14.612 14.986 -26.467 1.00 54.38 80 ALA A CA 1
ATOM 641 C C . ALA A 1 80 ? -14.004 15.901 -27.545 1.00 54.38 80 ALA A C 1
ATOM 643 O O . ALA A 1 80 ? -13.218 15.460 -28.382 1.00 54.38 80 ALA A O 1
ATOM 644 N N . GLN A 1 81 ? -14.399 17.175 -27.554 1.00 56.03 81 GLN A N 1
ATOM 645 C CA . GLN A 1 81 ? -13.754 18.205 -28.359 1.00 56.03 81 GLN A CA 1
ATOM 646 C C . GLN A 1 81 ? -12.458 18.604 -27.648 1.00 56.03 81 GLN A C 1
ATOM 648 O O . GLN A 1 81 ? -12.484 19.254 -26.604 1.00 56.03 81 GLN A O 1
ATOM 653 N N . PHE A 1 82 ? -11.318 18.177 -28.190 1.00 47.62 82 PHE A N 1
ATOM 654 C CA . PHE A 1 82 ? -10.014 18.603 -27.694 1.00 47.62 82 PHE A CA 1
ATOM 655 C C . PHE A 1 82 ? -9.687 20.007 -28.229 1.00 47.62 82 PHE A C 1
ATOM 657 O O . PHE A 1 82 ? -9.825 20.237 -29.433 1.00 47.62 82 PHE A O 1
ATOM 664 N N . PRO A 1 83 ? -9.251 20.952 -27.377 1.00 53.84 83 PRO A N 1
ATOM 665 C CA . PRO A 1 83 ? -8.805 22.263 -27.836 1.00 53.84 83 PRO A CA 1
ATOM 666 C C . PRO A 1 83 ? -7.526 22.112 -28.674 1.00 53.84 83 PRO A C 1
ATOM 668 O O . PRO A 1 83 ? -6.516 21.599 -28.198 1.00 53.84 83 PRO A O 1
ATOM 671 N N . ALA A 1 84 ? -7.571 22.559 -29.931 1.00 59.19 84 ALA A N 1
ATOM 672 C CA . ALA A 1 84 ? -6.502 22.414 -30.926 1.00 59.19 84 ALA A CA 1
ATOM 673 C C . ALA A 1 84 ? -5.339 23.412 -30.748 1.00 59.19 84 ALA A C 1
ATOM 675 O O . ALA A 1 84 ? -4.748 23.865 -31.726 1.00 59.19 84 ALA A O 1
ATOM 676 N N . SER A 1 85 ? -5.021 23.820 -29.520 1.00 57.44 85 SER A N 1
ATOM 677 C CA . SER A 1 85 ? -3.986 24.834 -29.281 1.00 57.44 85 SER A CA 1
ATOM 678 C C . SER A 1 85 ? -3.311 24.619 -27.932 1.00 57.44 85 SER A C 1
ATOM 680 O O . SER A 1 85 ? -3.566 25.327 -26.963 1.00 57.44 85 SER A O 1
ATOM 682 N N . PHE A 1 86 ? -2.449 23.607 -27.877 1.00 51.75 86 PHE A N 1
ATOM 683 C CA . PHE A 1 86 ? -1.297 23.607 -26.982 1.00 51.75 86 PHE A CA 1
ATOM 684 C C . PHE A 1 86 ? -0.086 23.753 -27.904 1.00 51.75 86 PHE A C 1
ATOM 686 O O . PHE A 1 86 ? 0.419 22.763 -28.425 1.00 51.75 86 PHE A O 1
ATOM 693 N N . ASP A 1 87 ? 0.299 24.994 -28.179 1.00 58.00 87 ASP A N 1
ATOM 694 C CA . ASP A 1 87 ? 1.503 25.350 -28.928 1.00 58.00 87 ASP A CA 1
ATOM 695 C C . ASP A 1 87 ? 2.309 26.249 -27.991 1.00 58.00 87 ASP A C 1
ATOM 697 O O . ASP A 1 87 ? 1.897 27.369 -27.691 1.00 58.00 87 ASP A O 1
ATOM 701 N N . GLY A 1 88 ? 3.346 25.693 -27.367 1.00 55.69 88 GLY A N 1
ATOM 702 C CA . GLY A 1 88 ? 4.061 26.394 -26.299 1.00 55.69 88 GLY A CA 1
ATOM 703 C C . GLY A 1 88 ? 4.883 25.501 -25.380 1.00 55.69 88 GLY A C 1
ATOM 704 O O . GLY A 1 88 ? 4.855 25.687 -24.166 1.00 55.69 88 GLY A O 1
ATOM 705 N N . PHE A 1 89 ? 5.598 24.518 -25.927 1.00 44.78 89 PHE A N 1
ATOM 706 C CA . PHE A 1 89 ? 6.753 23.973 -25.221 1.00 44.78 89 PHE A CA 1
ATOM 707 C C . PHE A 1 89 ? 7.973 24.190 -26.110 1.00 44.78 89 PHE A C 1
ATOM 709 O O . PHE A 1 89 ? 8.131 23.509 -27.119 1.00 44.78 89 PHE A O 1
ATOM 716 N N . GLU A 1 90 ? 8.768 25.203 -25.768 1.00 53.56 90 GLU A N 1
ATOM 717 C CA . GLU A 1 90 ? 10.106 25.400 -26.315 1.00 53.56 90 GLU A CA 1
ATOM 718 C C . GLU A 1 90 ? 10.943 24.168 -25.934 1.00 53.56 90 GLU A C 1
ATOM 720 O O . GLU A 1 90 ? 11.134 23.860 -24.757 1.00 53.56 90 GLU A O 1
ATOM 725 N N . ASP A 1 91 ? 11.354 23.399 -26.943 1.00 54.34 91 ASP A N 1
ATOM 726 C CA . ASP A 1 91 ? 12.370 22.358 -26.811 1.00 54.34 91 ASP A CA 1
ATOM 727 C C . ASP A 1 91 ? 13.701 23.075 -26.515 1.00 54.34 91 ASP A C 1
ATOM 729 O O . ASP A 1 91 ? 14.368 23.569 -27.423 1.00 54.34 91 ASP A O 1
ATOM 733 N N . ASP A 1 92 ? 14.061 23.196 -25.235 1.00 56.78 92 ASP A N 1
ATOM 734 C CA . ASP A 1 92 ? 15.430 23.524 -24.829 1.00 56.78 92 ASP A CA 1
ATOM 735 C C . ASP A 1 92 ? 16.344 22.377 -25.295 1.00 56.78 92 ASP A C 1
ATOM 737 O O . ASP A 1 92 ? 16.412 21.306 -24.679 1.00 56.78 92 ASP A O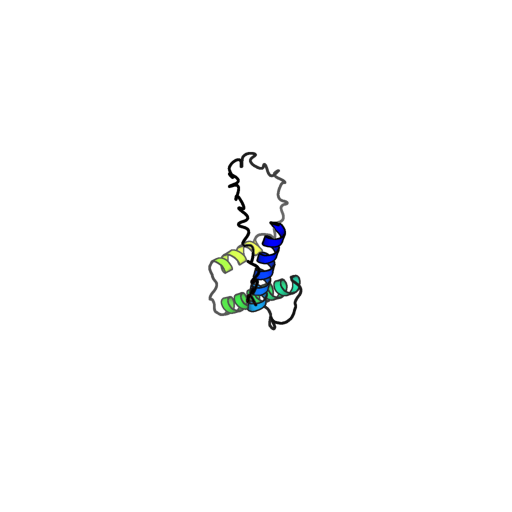 1
ATOM 741 N N . ASP A 1 93 ? 17.005 22.599 -26.430 1.00 57.66 93 ASP A N 1
ATOM 742 C CA . ASP A 1 93 ? 18.004 21.718 -27.025 1.00 57.66 93 ASP A CA 1
ATOM 743 C C . ASP A 1 93 ? 19.198 21.597 -26.060 1.00 57.66 93 ASP A C 1
ATOM 745 O O . ASP A 1 93 ? 20.025 22.498 -25.907 1.00 57.66 93 ASP A O 1
ATOM 749 N N . VAL A 1 94 ? 19.248 20.489 -25.319 1.00 62.06 94 VAL A N 1
ATOM 750 C CA . VAL A 1 94 ? 20.377 20.167 -24.443 1.00 62.06 94 VAL A CA 1
ATOM 751 C C . VAL A 1 94 ? 21.565 19.726 -25.302 1.00 62.06 94 VAL A C 1
ATOM 753 O O . VAL A 1 94 ? 21.692 18.557 -25.656 1.00 62.06 94 VAL A O 1
ATOM 756 N N . SER A 1 95 ? 22.436 20.682 -25.632 1.00 58.72 95 SER A N 1
ATOM 757 C CA . SER A 1 95 ? 23.725 20.453 -26.296 1.00 58.72 95 SER A CA 1
ATOM 758 C C . SER A 1 95 ? 24.617 19.539 -25.443 1.00 58.72 95 SER A C 1
ATOM 760 O O . SER A 1 95 ? 25.148 19.965 -24.417 1.00 58.72 95 SER A O 1
ATOM 762 N N . ASP A 1 96 ? 24.785 18.287 -25.867 1.00 62.94 96 ASP A N 1
ATOM 763 C CA . ASP A 1 96 ? 25.693 17.308 -25.258 1.00 62.94 96 ASP A CA 1
ATOM 764 C C . ASP A 1 96 ? 27.113 17.564 -25.792 1.00 62.94 96 ASP A C 1
ATOM 766 O O . ASP A 1 96 ? 27.467 17.146 -26.894 1.00 62.94 96 ASP A O 1
ATOM 770 N N . SER A 1 97 ? 27.910 18.345 -25.059 1.00 61.56 97 SER A N 1
ATOM 771 C CA . SER A 1 97 ? 29.348 18.447 -25.322 1.00 61.56 97 SER A CA 1
ATOM 772 C C . SER A 1 97 ? 30.040 17.235 -24.701 1.00 61.56 97 SER A C 1
ATOM 774 O O . SER A 1 97 ? 30.247 17.185 -23.490 1.00 61.56 97 SER A O 1
ATOM 776 N N . ASP A 1 98 ? 30.398 16.265 -25.541 1.00 54.00 98 ASP A N 1
ATOM 777 C CA . ASP A 1 98 ? 31.307 15.169 -25.203 1.00 54.00 98 ASP A CA 1
ATOM 778 C C . ASP A 1 98 ? 32.724 15.722 -24.931 1.00 54.00 98 ASP A C 1
ATOM 780 O O . ASP A 1 98 ? 33.575 15.778 -25.824 1.00 54.00 98 ASP A O 1
ATOM 784 N N . ASP A 1 99 ? 33.006 16.128 -23.691 1.00 58.03 99 ASP A N 1
ATOM 785 C CA . ASP A 1 99 ? 34.384 16.271 -23.210 1.00 58.03 99 ASP A CA 1
ATOM 786 C C . ASP A 1 99 ? 34.979 14.869 -23.002 1.00 58.03 99 ASP A C 1
ATOM 788 O O . ASP A 1 99 ? 34.725 14.162 -22.024 1.00 58.03 99 ASP A O 1
ATOM 792 N N . VAL A 1 100 ? 35.762 14.450 -23.993 1.00 61.22 100 VAL A N 1
ATOM 793 C CA . VAL A 1 100 ? 36.556 13.221 -24.011 1.00 61.22 100 VAL A CA 1
ATOM 794 C C . VAL A 1 100 ? 37.690 13.283 -22.982 1.00 61.22 100 VAL A C 1
ATOM 796 O O . VAL A 1 100 ? 38.810 13.688 -23.293 1.00 61.22 100 VAL A O 1
ATOM 799 N N . ASP A 1 101 ? 37.440 12.819 -21.758 1.00 54.53 101 ASP A N 1
ATOM 800 C CA . ASP A 1 101 ? 38.516 12.504 -20.809 1.00 54.53 101 ASP A CA 1
ATOM 801 C C . ASP A 1 101 ? 39.263 11.250 -21.301 1.00 54.53 101 ASP A C 1
ATOM 803 O O . ASP A 1 101 ? 38.863 10.105 -21.079 1.00 54.53 101 ASP A O 1
ATOM 807 N N . SER A 1 102 ? 40.318 11.474 -22.086 1.00 60.00 102 SER A N 1
ATOM 808 C CA . SER A 1 102 ? 41.207 10.419 -22.571 1.00 60.00 102 SER A CA 1
ATOM 809 C C . SER A 1 102 ? 42.211 10.059 -21.471 1.00 60.00 102 SER A C 1
ATOM 811 O O . SER A 1 102 ? 42.996 10.924 -21.077 1.00 60.00 102 SER A O 1
ATOM 813 N N . PRO A 1 103 ? 42.280 8.802 -20.995 1.00 54.84 103 PRO A N 1
ATOM 814 C CA . PRO A 1 103 ? 43.303 8.413 -20.034 1.00 54.84 103 PRO A CA 1
ATOM 815 C C . PRO A 1 103 ? 44.691 8.412 -20.701 1.00 54.84 103 PRO A C 1
ATOM 817 O O . PRO A 1 103 ? 44.928 7.692 -21.673 1.00 54.84 103 PRO A O 1
ATOM 820 N N . GLN A 1 104 ? 45.619 9.219 -20.170 1.00 50.34 104 GLN A N 1
ATOM 821 C CA . GLN A 1 104 ? 47.038 9.208 -20.548 1.00 50.34 104 GLN A CA 1
ATOM 822 C C . GLN A 1 104 ? 47.650 7.809 -20.329 1.00 50.34 104 GLN A C 1
ATOM 824 O O . GLN A 1 104 ? 47.549 7.275 -19.222 1.00 50.34 104 GLN A O 1
ATOM 829 N N . PRO A 1 105 ? 48.357 7.223 -21.314 1.00 53.38 105 PRO A N 1
ATOM 830 C CA . PRO A 1 105 ? 49.172 6.041 -21.071 1.00 53.38 105 PRO A CA 1
ATOM 831 C C . PRO A 1 105 ? 50.446 6.437 -20.312 1.00 53.38 105 PRO A C 1
ATOM 833 O O . PRO A 1 105 ? 51.272 7.209 -20.798 1.00 53.38 105 PRO A O 1
ATOM 836 N N . THR A 1 106 ? 50.610 5.892 -19.107 1.00 55.72 106 THR A N 1
ATOM 837 C CA . THR A 1 106 ? 51.856 5.933 -18.337 1.00 55.72 106 THR A CA 1
ATOM 838 C C . THR A 1 106 ? 52.918 5.100 -19.057 1.00 55.72 106 THR A C 1
ATOM 840 O O . THR A 1 106 ? 52.874 3.871 -19.016 1.00 55.72 106 THR A O 1
ATOM 843 N N . GLY A 1 107 ? 53.846 5.764 -19.744 1.00 51.47 107 GLY A N 1
ATOM 844 C CA . GLY A 1 107 ? 55.040 5.152 -20.322 1.00 51.47 107 GLY A CA 1
ATOM 845 C C . GLY A 1 107 ? 56.261 5.470 -19.468 1.00 51.47 107 GLY A C 1
ATOM 846 O O . GLY A 1 107 ? 56.759 6.593 -19.495 1.00 51.47 107 GLY A O 1
ATOM 847 N N . GLU A 1 108 ? 56.720 4.488 -18.696 1.00 52.78 108 GLU A N 1
ATOM 848 C CA . GLU A 1 108 ? 58.064 4.470 -18.122 1.00 52.78 108 GLU A CA 1
ATOM 849 C C . GLU A 1 108 ? 59.101 4.458 -19.255 1.00 52.78 108 GLU A C 1
ATOM 851 O O . GLU A 1 108 ? 59.186 3.493 -20.010 1.00 52.78 108 GLU A O 1
ATOM 856 N N . GLU A 1 109 ? 59.940 5.489 -19.339 1.00 50.03 109 GLU A N 1
ATOM 857 C CA . GLU A 1 109 ? 61.244 5.389 -19.999 1.00 50.03 109 GLU A CA 1
ATOM 858 C C . GLU A 1 109 ? 62.339 5.757 -18.994 1.00 50.03 109 GLU A C 1
ATOM 860 O O . GLU A 1 109 ? 62.797 6.896 -18.893 1.00 50.03 109 GLU A O 1
ATOM 865 N N . ALA A 1 110 ? 62.775 4.756 -18.227 1.00 49.47 110 ALA A N 1
ATOM 866 C CA . ALA A 1 110 ? 64.083 4.779 -17.591 1.00 49.47 110 ALA A CA 1
ATOM 867 C C . ALA A 1 110 ? 65.133 4.500 -18.675 1.00 49.47 110 ALA A C 1
ATOM 869 O O . ALA A 1 110 ? 65.373 3.362 -19.078 1.00 49.47 110 ALA A O 1
ATOM 870 N N . LYS A 1 111 ? 65.723 5.581 -19.181 1.00 54.75 111 LYS A N 1
ATOM 871 C CA . LYS A 1 111 ? 66.823 5.585 -20.142 1.00 54.75 111 LYS A CA 1
ATOM 872 C C . LYS A 1 111 ? 68.058 4.896 -19.545 1.00 54.75 111 LYS A C 1
ATOM 874 O O . LYS A 1 111 ? 68.600 5.352 -18.541 1.00 54.75 111 LYS A O 1
ATOM 879 N N . LEU A 1 112 ? 68.502 3.817 -20.188 1.00 44.94 112 LEU A N 1
ATOM 880 C CA . LEU A 1 112 ? 69.857 3.280 -20.066 1.00 44.94 112 LEU A CA 1
ATOM 881 C C . LEU A 1 112 ? 70.728 3.890 -21.182 1.00 44.94 112 LEU A C 1
ATOM 883 O O . LEU A 1 112 ? 70.232 4.094 -22.292 1.00 44.94 112 LEU A O 1
ATOM 887 N N . VAL A 1 113 ? 72.019 4.061 -20.873 1.00 46.06 113 VAL A N 1
ATOM 888 C CA . VAL A 1 113 ? 73.136 4.667 -21.641 1.00 46.06 113 VAL A CA 1
ATOM 889 C C . VAL A 1 113 ? 73.396 6.138 -21.330 1.00 46.06 113 VAL A C 1
ATOM 891 O O . VAL A 1 113 ? 72.614 7.019 -21.757 1.00 46.06 113 VAL A O 1
#